Protein AF-A0AA39N1Z7-F1 (afdb_monomer)

Organism: NCBI:txid47425

Structure (mmCIF, N/CA/C/O backbone):
data_AF-A0AA39N1Z7-F1
#
_entry.id   AF-A0AA39N1Z7-F1
#
loop_
_atom_site.group_PDB
_atom_site.id
_atom_site.type_symbol
_atom_site.label_atom_id
_atom_site.label_alt_id
_atom_site.label_comp_id
_atom_site.label_asym_id
_atom_site.label_entity_id
_atom_site.label_seq_id
_atom_site.pdbx_PDB_ins_code
_atom_site.Cartn_x
_atom_site.Cartn_y
_atom_site.Cartn_z
_atom_site.occupancy
_atom_site.B_iso_or_equiv
_atom_site.auth_seq_id
_atom_site.auth_comp_id
_atom_site.auth_asym_id
_atom_site.auth_atom_id
_atom_site.pdbx_PDB_model_num
ATOM 1 N N . MET A 1 1 ? 18.875 -8.857 -29.487 1.00 33.03 1 MET A N 1
ATOM 2 C CA . MET A 1 1 ? 17.764 -9.608 -28.871 1.00 33.03 1 MET A CA 1
ATOM 3 C C . MET A 1 1 ? 18.348 -10.721 -28.016 1.00 33.03 1 MET A C 1
ATOM 5 O O . MET A 1 1 ? 18.417 -11.853 -28.466 1.00 33.03 1 MET A O 1
ATOM 9 N N . ALA A 1 2 ? 18.874 -10.382 -26.838 1.00 28.55 2 ALA A N 1
ATOM 10 C CA . ALA A 1 2 ? 19.361 -11.390 -25.904 1.00 28.55 2 ALA A CA 1
ATOM 11 C C . ALA A 1 2 ? 18.215 -11.723 -24.946 1.00 28.55 2 ALA A C 1
ATOM 13 O O . ALA A 1 2 ? 17.917 -10.943 -24.041 1.00 28.55 2 ALA A O 1
ATOM 14 N N . GLU A 1 3 ? 17.553 -12.851 -25.197 1.00 41.84 3 GLU A N 1
ATOM 15 C CA . GLU A 1 3 ? 16.770 -13.561 -24.191 1.00 41.84 3 GLU A CA 1
ATOM 16 C C . GLU A 1 3 ? 17.713 -13.911 -23.042 1.00 41.84 3 GLU A C 1
ATOM 18 O O . GLU A 1 3 ? 18.564 -14.792 -23.145 1.00 41.84 3 GLU A O 1
ATOM 23 N N . ILE A 1 4 ? 17.610 -13.157 -21.951 1.00 41.31 4 ILE A N 1
ATOM 24 C CA . ILE A 1 4 ? 18.242 -13.528 -20.695 1.00 41.31 4 ILE A CA 1
ATOM 25 C C . ILE A 1 4 ? 17.250 -14.439 -19.985 1.00 41.31 4 ILE A C 1
ATOM 27 O O . ILE A 1 4 ? 16.381 -13.990 -19.240 1.00 41.31 4 ILE A O 1
ATOM 31 N N . THR A 1 5 ? 17.398 -15.735 -20.233 1.00 45.81 5 THR A N 1
ATOM 32 C CA . THR A 1 5 ? 16.892 -16.802 -19.374 1.00 45.81 5 THR A CA 1
ATOM 33 C C . THR A 1 5 ? 17.619 -16.679 -18.034 1.00 45.81 5 THR A C 1
ATOM 35 O O . THR A 1 5 ? 18.706 -17.221 -17.850 1.00 45.81 5 THR A O 1
ATOM 38 N N . ARG A 1 6 ? 17.084 -15.872 -17.113 1.00 46.34 6 ARG A N 1
ATOM 39 C CA . ARG A 1 6 ? 17.567 -15.796 -15.731 1.00 46.34 6 ARG A CA 1
ATOM 40 C C . ARG A 1 6 ? 16.653 -16.644 -14.866 1.00 46.34 6 ARG A C 1
ATOM 42 O O . ARG A 1 6 ? 15.446 -16.427 -14.833 1.00 46.34 6 ARG A O 1
ATOM 49 N N . GLU A 1 7 ? 17.256 -17.635 -14.223 1.00 40.97 7 GLU A N 1
ATOM 50 C CA . GLU A 1 7 ? 16.636 -18.504 -13.233 1.00 40.97 7 GLU A CA 1
ATOM 51 C C . GLU A 1 7 ? 15.750 -17.699 -12.281 1.00 40.97 7 GLU A C 1
ATOM 53 O O . GLU A 1 7 ? 16.174 -16.725 -11.663 1.00 40.97 7 GLU A O 1
ATOM 58 N N . SER A 1 8 ? 14.493 -18.122 -12.220 1.00 47.16 8 SER A N 1
ATOM 59 C CA . SER A 1 8 ? 13.402 -17.509 -11.479 1.00 47.16 8 SER A CA 1
ATOM 60 C C . SER A 1 8 ? 13.724 -17.413 -9.987 1.00 47.16 8 SER A C 1
ATOM 62 O O . SER A 1 8 ? 13.534 -18.385 -9.246 1.00 47.16 8 SER A O 1
ATOM 64 N N . ASN A 1 9 ? 14.179 -16.244 -9.538 1.00 56.72 9 ASN A N 1
ATOM 65 C CA . ASN A 1 9 ? 14.317 -15.957 -8.118 1.00 56.72 9 ASN A CA 1
ATOM 66 C C . ASN A 1 9 ? 12.926 -15.867 -7.475 1.00 56.72 9 ASN A C 1
ATOM 68 O O . ASN A 1 9 ? 11.928 -15.568 -8.133 1.00 56.72 9 ASN A O 1
ATOM 72 N N . ASN A 1 10 ? 12.841 -16.112 -6.164 1.00 58.62 10 ASN A N 1
ATOM 73 C CA . ASN A 1 10 ? 11.572 -16.049 -5.426 1.00 58.62 10 ASN A CA 1
ATOM 74 C C . ASN A 1 10 ? 10.891 -14.669 -5.564 1.00 58.62 10 ASN A C 1
ATOM 76 O O . ASN A 1 10 ? 9.668 -14.575 -5.597 1.00 58.62 10 ASN A O 1
ATOM 80 N N . VAL A 1 11 ? 11.698 -13.614 -5.728 1.00 59.94 11 VAL A N 1
ATOM 81 C CA . VAL A 1 11 ? 11.235 -12.246 -6.000 1.00 59.94 11 VAL A CA 1
ATOM 82 C C . VAL A 1 11 ? 10.549 -12.147 -7.361 1.00 59.94 11 VAL A C 1
ATOM 84 O O . VAL A 1 11 ? 9.456 -11.604 -7.423 1.00 59.94 11 VAL A O 1
ATOM 87 N N . ASP A 1 12 ? 11.116 -12.728 -8.422 1.00 67.31 12 ASP A N 1
ATOM 88 C CA . ASP A 1 12 ? 10.518 -12.697 -9.766 1.00 67.31 12 ASP A CA 1
ATOM 89 C C . ASP A 1 12 ? 9.203 -13.490 -9.809 1.00 67.31 12 ASP A C 1
ATOM 91 O O . ASP A 1 12 ? 8.242 -13.094 -10.466 1.00 67.31 12 ASP A O 1
ATOM 95 N N . LYS A 1 13 ? 9.127 -14.602 -9.063 1.00 65.62 13 LYS A N 1
ATOM 96 C CA . LYS A 1 13 ? 7.887 -15.381 -8.911 1.00 65.62 13 LYS A CA 1
ATOM 97 C C . LYS A 1 13 ? 6.812 -14.611 -8.150 1.00 65.62 13 LYS A C 1
ATOM 99 O O . LYS A 1 13 ? 5.674 -14.571 -8.611 1.00 65.62 13 LYS A O 1
ATOM 104 N N . ALA A 1 14 ? 7.163 -14.012 -7.011 1.00 65.62 14 ALA A N 1
ATOM 105 C CA . ALA A 1 14 ? 6.242 -13.177 -6.249 1.00 65.62 14 ALA A CA 1
ATOM 106 C C . ALA A 1 14 ? 5.763 -12.003 -7.109 1.00 65.62 14 ALA A C 1
ATOM 108 O O . ALA A 1 14 ? 4.568 -11.827 -7.307 1.00 65.62 14 ALA A O 1
ATOM 109 N N . TRP A 1 15 ? 6.691 -11.270 -7.716 1.00 70.12 15 TRP A N 1
ATOM 110 C CA . TRP A 1 15 ? 6.398 -10.160 -8.608 1.00 70.12 15 TRP A CA 1
ATOM 111 C C . TRP A 1 15 ? 5.370 -10.543 -9.683 1.00 70.12 15 TRP A C 1
ATOM 113 O O . TRP A 1 15 ? 4.284 -9.970 -9.722 1.00 70.12 15 TRP A O 1
ATOM 123 N N . ASN A 1 16 ? 5.625 -11.600 -10.457 1.00 70.44 16 ASN A N 1
ATOM 124 C CA . ASN A 1 16 ? 4.709 -12.044 -11.512 1.00 70.44 16 ASN A CA 1
ATOM 125 C C . ASN A 1 16 ? 3.319 -12.477 -11.006 1.00 70.44 16 ASN A C 1
ATOM 127 O O . ASN A 1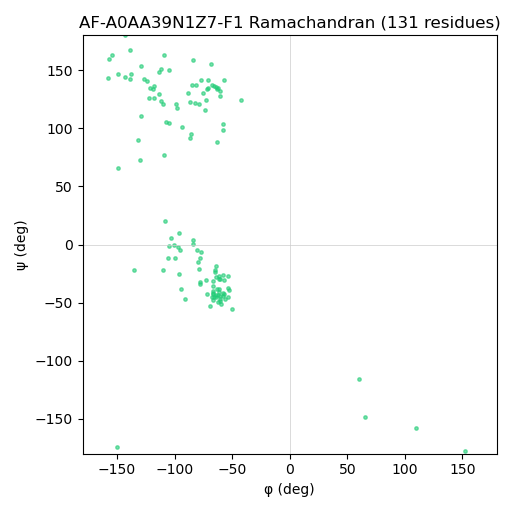 16 ? 2.350 -12.384 -11.754 1.00 70.44 16 ASN A O 1
ATOM 131 N N . ALA A 1 17 ? 3.197 -12.937 -9.758 1.00 68.81 17 ALA A N 1
ATOM 132 C CA . ALA A 1 17 ? 1.907 -13.282 -9.157 1.00 68.81 17 ALA A CA 1
ATOM 133 C C . ALA A 1 17 ? 1.114 -12.053 -8.667 1.00 68.81 17 ALA A C 1
ATOM 135 O O . ALA A 1 17 ? -0.104 -12.140 -8.487 1.00 68.81 17 ALA A O 1
ATOM 136 N N . PHE A 1 18 ? 1.793 -10.927 -8.427 1.00 72.19 18 PHE A N 1
ATOM 137 C CA . PHE A 1 18 ? 1.220 -9.738 -7.796 1.00 72.19 18 PHE A CA 1
ATOM 138 C C . PHE A 1 18 ? 1.056 -8.534 -8.732 1.00 72.19 18 PHE A C 1
ATOM 140 O O . PHE A 1 18 ? 0.215 -7.687 -8.416 1.00 72.19 18 PHE A O 1
ATOM 147 N N . ILE A 1 19 ? 1.789 -8.442 -9.852 1.00 73.75 19 ILE A N 1
ATOM 148 C CA . ILE A 1 19 ? 1.596 -7.344 -10.814 1.00 73.75 19 ILE A CA 1
ATOM 149 C C . ILE A 1 19 ? 0.206 -7.411 -11.438 1.00 73.75 19 ILE A C 1
ATOM 151 O O . ILE A 1 19 ? -0.219 -8.447 -11.953 1.00 73.75 19 ILE A O 1
ATOM 155 N N . VAL A 1 20 ? -0.436 -6.257 -11.526 1.00 72.62 20 VAL A N 1
ATOM 156 C CA . VAL A 1 20 ? -1.526 -5.989 -12.459 1.00 72.62 20 VAL A CA 1
ATOM 157 C C . VAL A 1 20 ? -1.199 -4.734 -13.266 1.00 72.62 20 VAL A C 1
ATOM 159 O O . VAL A 1 20 ? -0.629 -3.779 -12.737 1.00 72.62 20 VAL A O 1
ATOM 162 N N . LYS A 1 21 ? -1.559 -4.714 -14.555 1.00 64.94 21 LYS A N 1
ATOM 163 C CA . LYS A 1 21 ? -1.514 -3.463 -15.322 1.00 64.94 21 LYS A CA 1
ATOM 164 C C . LYS A 1 21 ? -2.507 -2.483 -14.700 1.00 64.94 21 LYS A C 1
ATOM 166 O O . LYS A 1 21 ? -3.632 -2.851 -14.373 1.00 64.94 21 LYS A O 1
ATOM 171 N N . GLU A 1 22 ? -2.045 -1.254 -14.522 1.00 56.69 22 GLU A N 1
ATOM 172 C CA . GLU A 1 22 ? -2.563 -0.256 -13.580 1.00 56.69 22 GLU A CA 1
ATOM 173 C C . GLU A 1 22 ? -4.068 0.049 -13.688 1.00 56.69 22 GLU A C 1
ATOM 175 O O . GLU A 1 22 ? -4.699 0.364 -12.683 1.00 56.69 22 GLU A O 1
ATOM 180 N N . ASN A 1 23 ? -4.669 -0.120 -14.869 1.00 54.06 23 ASN A N 1
ATOM 181 C CA . ASN A 1 23 ? -5.954 0.507 -15.186 1.00 54.06 23 ASN A CA 1
ATOM 182 C C . ASN A 1 23 ? -7.182 -0.412 -15.188 1.00 54.06 23 ASN A C 1
ATOM 184 O O . ASN A 1 23 ? -8.279 0.083 -15.425 1.00 54.06 23 ASN A O 1
ATOM 188 N N . GLU A 1 24 ? -7.055 -1.718 -14.944 1.00 62.75 24 GLU A N 1
ATOM 189 C CA . GLU A 1 24 ? -8.208 -2.617 -15.147 1.00 62.75 24 GLU A CA 1
ATOM 190 C C . GLU A 1 24 ? -8.884 -3.116 -13.868 1.00 62.75 24 GLU A C 1
ATOM 192 O O . GLU A 1 24 ? -9.981 -3.662 -13.951 1.00 62.75 24 GLU A O 1
ATOM 197 N N . LEU A 1 25 ? -8.293 -2.933 -12.679 1.00 75.94 25 LEU A N 1
ATOM 198 C CA . LEU A 1 25 ? -8.819 -3.601 -11.477 1.00 75.94 25 LEU A CA 1
ATOM 199 C C . LEU A 1 25 ? -8.934 -2.742 -10.214 1.00 75.94 25 LEU A C 1
ATOM 201 O O . LEU A 1 25 ? -9.706 -3.108 -9.325 1.00 75.94 25 LEU A O 1
ATOM 205 N N . VAL A 1 26 ? -8.188 -1.641 -10.102 1.00 88.19 26 VAL A N 1
ATOM 206 C CA . VAL A 1 26 ? -8.165 -0.802 -8.896 1.00 88.19 26 VAL A CA 1
ATOM 207 C C . VAL A 1 26 ? -8.555 0.624 -9.255 1.00 88.19 26 VAL A C 1
ATOM 209 O O . VAL A 1 26 ? -7.944 1.235 -10.123 1.00 88.19 26 VAL A O 1
ATOM 212 N N . THR A 1 27 ? -9.551 1.173 -8.565 1.00 91.38 27 THR A N 1
ATOM 213 C CA . THR A 1 27 ? -10.040 2.537 -8.803 1.00 91.38 27 THR A CA 1
ATOM 214 C C . THR A 1 27 ? -9.839 3.381 -7.554 1.00 91.38 27 THR A C 1
ATOM 216 O O . THR A 1 27 ? -10.292 2.999 -6.473 1.00 91.38 27 THR A O 1
ATOM 219 N N . LYS A 1 28 ? -9.161 4.528 -7.685 1.00 93.38 28 LYS A N 1
ATOM 220 C CA . LYS A 1 28 ? -9.088 5.536 -6.618 1.00 93.38 28 LYS A CA 1
ATOM 221 C C . LYS A 1 28 ? -10.485 6.117 -6.388 1.00 93.38 28 LYS A C 1
ATOM 223 O O . LYS A 1 28 ? -11.199 6.400 -7.344 1.00 93.38 28 LYS A O 1
ATOM 228 N N . LEU A 1 29 ? -10.878 6.283 -5.127 1.00 94.56 29 LEU A N 1
ATOM 229 C CA . LEU A 1 29 ? -12.138 6.956 -4.792 1.00 94.56 29 LEU A CA 1
ATOM 230 C C . LEU A 1 29 ? -12.017 8.476 -4.906 1.00 94.56 29 LEU A C 1
ATOM 232 O O . LEU A 1 29 ? -12.985 9.145 -5.248 1.00 94.56 29 LEU A O 1
ATOM 236 N N . GLU A 1 30 ? -10.826 9.000 -4.621 1.00 92.38 30 GLU A N 1
ATOM 237 C CA . GLU A 1 30 ? -10.502 10.421 -4.668 1.00 92.38 30 GLU A CA 1
ATOM 238 C C . GLU A 1 30 ? -9.075 10.615 -5.196 1.00 92.38 30 GLU A C 1
ATOM 240 O O . GLU A 1 30 ? -8.166 9.832 -4.891 1.00 92.38 30 GLU A O 1
ATOM 245 N N . GLU A 1 31 ? -8.873 11.689 -5.961 1.00 90.00 31 GLU A N 1
ATOM 246 C CA . GLU A 1 31 ? -7.553 12.069 -6.480 1.00 90.00 31 GLU A CA 1
ATOM 247 C C . GLU A 1 31 ? -6.642 12.637 -5.391 1.00 90.00 31 GLU A C 1
ATOM 249 O O . GLU A 1 31 ? -5.426 12.474 -5.445 1.00 90.00 31 GLU A O 1
ATOM 254 N N . THR A 1 32 ? -7.211 13.283 -4.373 1.00 93.38 32 THR A N 1
ATOM 255 C CA . THR A 1 32 ? -6.430 13.824 -3.259 1.00 93.38 32 THR A CA 1
ATOM 256 C C . THR A 1 32 ? -5.996 12.686 -2.333 1.00 93.38 32 THR A C 1
ATOM 258 O O . THR A 1 32 ? -6.829 11.876 -1.921 1.00 93.38 32 THR A O 1
ATOM 261 N N . PRO A 1 33 ? -4.707 12.593 -1.968 1.00 93.69 33 PRO A N 1
ATOM 262 C CA . PRO A 1 33 ? -4.261 11.571 -1.034 1.00 93.69 33 PRO A CA 1
ATOM 263 C C . PRO A 1 33 ? -4.754 11.851 0.387 1.00 93.69 33 PRO A C 1
ATOM 265 O O . PRO A 1 33 ? -4.720 12.988 0.856 1.00 93.69 33 PRO A O 1
ATOM 268 N N . LEU A 1 34 ? -5.139 10.792 1.103 1.00 90.75 34 LEU A N 1
ATOM 269 C CA . LEU A 1 34 ? -5.551 10.873 2.510 1.00 90.75 34 LEU A CA 1
ATOM 270 C C . LEU A 1 34 ? -4.348 10.991 3.449 1.00 90.75 34 LEU A C 1
ATOM 272 O O . LEU A 1 34 ? -4.417 11.647 4.484 1.00 90.75 34 LEU A O 1
ATOM 276 N N . PHE A 1 35 ? -3.236 10.352 3.083 1.00 89.00 35 PHE A N 1
ATOM 277 C CA . PHE A 1 35 ? -1.984 10.419 3.829 1.00 89.00 35 PHE A CA 1
ATOM 278 C C . PHE A 1 35 ? -0.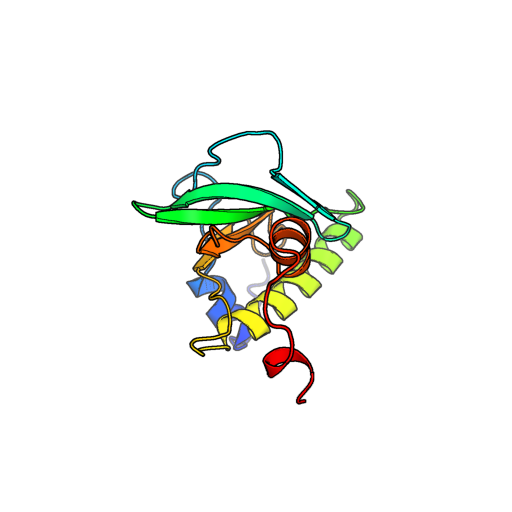807 10.556 2.868 1.00 89.00 35 PHE A C 1
ATOM 280 O O . PHE A 1 35 ? -0.815 9.987 1.778 1.00 89.00 35 PHE A O 1
ATOM 287 N N . GLY A 1 36 ? 0.233 11.274 3.283 1.00 88.31 36 GLY A N 1
ATOM 288 C CA . GLY A 1 36 ? 1.440 11.472 2.488 1.00 88.31 36 GLY A CA 1
ATOM 289 C C . GLY A 1 36 ? 2.697 11.380 3.340 1.00 88.31 36 GLY A C 1
ATOM 290 O O . GLY A 1 36 ? 2.730 11.841 4.478 1.00 88.31 36 GLY A O 1
ATOM 291 N N . GLY A 1 37 ? 3.746 10.791 2.772 1.00 85.88 37 GLY A N 1
ATOM 292 C CA . GLY A 1 37 ? 5.067 10.719 3.385 1.00 85.88 37 GLY A CA 1
ATOM 293 C C . GLY A 1 37 ? 6.184 10.691 2.346 1.00 85.88 37 GLY A C 1
ATOM 294 O O . GLY A 1 37 ? 5.948 10.821 1.140 1.00 85.88 37 GLY A O 1
ATOM 295 N N . GLY A 1 38 ? 7.417 10.502 2.824 1.00 84.25 38 GLY A N 1
ATOM 296 C CA . GLY A 1 38 ? 8.615 10.466 1.974 1.00 84.25 38 GLY A CA 1
ATOM 297 C C . GLY A 1 38 ? 8.659 9.287 0.994 1.00 84.25 38 GLY A C 1
ATOM 298 O O . GLY A 1 38 ? 9.326 9.376 -0.029 1.00 84.25 38 GLY A O 1
ATOM 299 N N . PHE A 1 39 ? 7.919 8.213 1.281 1.00 80.62 39 PHE A N 1
ATOM 300 C CA . PHE A 1 39 ? 7.891 6.987 0.474 1.00 80.62 39 PHE A CA 1
ATOM 301 C C . PHE A 1 39 ? 6.671 6.873 -0.446 1.00 80.62 39 PHE A C 1
ATOM 303 O O . PHE A 1 39 ? 6.532 5.868 -1.139 1.00 80.62 39 PHE A O 1
ATOM 310 N N . GLY A 1 40 ? 5.764 7.852 -0.432 1.00 88.69 40 GLY A N 1
ATOM 311 C CA . GLY A 1 40 ? 4.550 7.772 -1.235 1.00 88.69 40 GLY A CA 1
ATOM 312 C C . GLY A 1 40 ? 3.358 8.535 -0.682 1.00 88.69 40 GLY A C 1
ATOM 313 O O . GLY A 1 40 ? 3.436 9.201 0.355 1.00 88.69 40 GLY A O 1
ATOM 314 N N . ASN A 1 41 ? 2.252 8.407 -1.400 1.00 94.25 41 ASN A N 1
ATOM 315 C CA . ASN A 1 41 ? 0.925 8.860 -1.010 1.00 94.25 41 ASN A CA 1
ATOM 316 C C . ASN A 1 41 ? 0.010 7.650 -0.792 1.00 94.25 41 ASN A C 1
ATOM 318 O O . ASN A 1 41 ? 0.169 6.631 -1.456 1.00 94.25 41 ASN A O 1
ATOM 322 N N . ILE A 1 42 ? -0.950 7.754 0.122 1.00 95.56 42 ILE A N 1
ATOM 323 C CA . ILE A 1 42 ? -1.972 6.732 0.358 1.00 95.56 42 ILE A CA 1
ATOM 324 C C . ILE A 1 42 ? -3.327 7.282 -0.075 1.00 95.56 42 ILE A C 1
ATOM 326 O O . ILE A 1 42 ? -3.789 8.294 0.456 1.00 95.56 42 ILE A O 1
ATOM 330 N N . HIS A 1 43 ? -3.984 6.571 -0.985 1.00 95.88 43 HIS A N 1
ATOM 331 C CA . HIS A 1 43 ? -5.366 6.820 -1.392 1.00 95.88 43 HIS A CA 1
ATOM 332 C C . HIS A 1 43 ? -6.260 5.673 -0.923 1.00 95.88 43 HIS A C 1
ATOM 334 O O . HIS A 1 43 ? -5.811 4.526 -0.828 1.00 95.88 43 HIS A O 1
ATOM 340 N N . LYS A 1 44 ? -7.539 5.964 -0.669 1.00 96.44 44 LYS A N 1
ATOM 341 C CA . LYS A 1 44 ? -8.564 4.922 -0.554 1.00 96.44 44 LYS A CA 1
ATOM 342 C C . LYS A 1 44 ? -9.069 4.588 -1.956 1.00 96.44 44 LYS A C 1
ATOM 344 O O . LYS A 1 44 ? -9.281 5.474 -2.783 1.00 96.44 44 LYS A O 1
ATOM 349 N N . GLY A 1 45 ? -9.245 3.304 -2.224 1.00 95.25 45 GLY A N 1
ATOM 350 C CA . GLY A 1 45 ? -9.720 2.809 -3.506 1.00 95.25 45 GLY A CA 1
ATOM 351 C C . GLY A 1 45 ? -10.639 1.609 -3.368 1.00 95.25 45 GLY A C 1
ATOM 352 O O . GLY A 1 45 ? -10.894 1.124 -2.263 1.00 95.25 45 GLY A O 1
ATOM 353 N N . ILE A 1 46 ? -11.105 1.114 -4.508 1.00 94.38 46 ILE A N 1
ATOM 354 C CA . ILE A 1 46 ? -11.874 -0.122 -4.633 1.00 94.38 46 ILE A CA 1
ATOM 355 C C . ILE A 1 46 ? -11.098 -1.100 -5.514 1.00 94.38 46 ILE A C 1
ATOM 357 O O . ILE A 1 46 ? -10.606 -0.728 -6.575 1.00 94.38 46 ILE A O 1
ATOM 361 N N . TYR A 1 47 ? -11.016 -2.353 -5.069 1.00 91.00 47 TYR A N 1
ATOM 362 C CA . TYR A 1 47 ? -10.534 -3.494 -5.849 1.00 91.00 47 TYR A CA 1
ATOM 363 C C . TYR A 1 47 ? -11.568 -4.620 -5.750 1.00 91.00 47 TYR A C 1
ATOM 365 O O . TYR A 1 47 ? -11.792 -5.189 -4.674 1.00 91.00 47 TYR A O 1
ATOM 373 N N . GLY A 1 48 ? -12.251 -4.908 -6.861 1.00 87.94 48 GLY A N 1
ATOM 374 C CA . GLY A 1 48 ? -13.437 -5.767 -6.860 1.00 87.94 48 GLY A CA 1
ATOM 375 C C . GLY A 1 48 ? -14.542 -5.189 -5.967 1.00 87.94 48 GLY A C 1
ATOM 376 O O . GLY A 1 48 ? -15.045 -4.105 -6.226 1.00 87.94 48 GLY A O 1
ATOM 377 N N . ALA A 1 49 ? -14.901 -5.899 -4.894 1.00 88.69 49 ALA A N 1
ATOM 378 C CA . ALA A 1 49 ? -15.921 -5.476 -3.925 1.00 88.69 49 ALA A CA 1
ATOM 379 C C . ALA A 1 49 ? -15.335 -5.051 -2.561 1.00 88.69 49 ALA A C 1
ATOM 381 O O . ALA A 1 49 ? -16.024 -5.111 -1.544 1.00 88.69 49 ALA A O 1
ATOM 382 N N . ARG A 1 50 ? -14.041 -4.701 -2.499 1.00 92.81 50 ARG A N 1
ATOM 383 C CA . ARG A 1 50 ? -13.339 -4.382 -1.244 1.00 92.81 50 ARG A CA 1
ATOM 384 C C . ARG A 1 50 ? -12.714 -2.997 -1.294 1.00 92.81 50 ARG A C 1
ATOM 386 O O . ARG A 1 50 ? -12.110 -2.633 -2.302 1.00 92.81 50 ARG A O 1
ATOM 393 N N . PHE A 1 51 ? -12.782 -2.278 -0.174 1.00 96.94 51 PHE A N 1
ATOM 394 C CA . PHE A 1 51 ? -11.961 -1.089 0.020 1.00 96.94 51 PHE A CA 1
ATOM 395 C C . PHE A 1 51 ? -10.496 -1.476 0.215 1.00 96.94 51 PHE A C 1
ATOM 397 O O . PHE A 1 51 ? -10.165 -2.387 0.980 1.00 96.94 51 PHE A O 1
ATOM 404 N N . VAL A 1 52 ? -9.622 -0.758 -0.477 1.00 96.56 52 VAL A N 1
ATOM 405 C CA . VAL A 1 52 ? -8.175 -0.964 -0.455 1.00 96.56 52 VAL A CA 1
ATOM 406 C C . VAL A 1 52 ? -7.442 0.340 -0.185 1.00 96.56 52 VAL A C 1
ATOM 408 O O . VAL A 1 52 ? -7.941 1.426 -0.481 1.00 96.56 52 VAL A O 1
ATOM 411 N N . ALA A 1 53 ? -6.248 0.220 0.381 1.00 97.00 53 ALA A N 1
ATOM 412 C CA . ALA A 1 53 ? -5.260 1.280 0.386 1.00 97.00 53 ALA A CA 1
ATOM 413 C C . ALA A 1 53 ? -4.403 1.161 -0.880 1.00 97.00 53 ALA A C 1
ATOM 415 O O . ALA A 1 53 ? -3.892 0.084 -1.194 1.00 97.00 53 ALA A O 1
ATOM 416 N N . ILE A 1 54 ? -4.246 2.274 -1.591 1.00 95.75 54 ILE A N 1
ATOM 417 C CA . ILE A 1 54 ? -3.374 2.413 -2.756 1.00 95.75 54 ILE A CA 1
ATOM 418 C C . ILE A 1 54 ? -2.186 3.260 -2.311 1.00 95.75 54 ILE A C 1
ATOM 420 O O . ILE A 1 54 ? -2.325 4.470 -2.125 1.00 95.75 54 ILE A O 1
ATOM 424 N N . LYS A 1 55 ? -1.028 2.626 -2.108 1.00 94.56 55 LYS A N 1
ATOM 425 C CA . LYS A 1 55 ? 0.235 3.318 -1.837 1.00 94.56 55 LYS A CA 1
ATOM 426 C C . LYS A 1 55 ? 0.880 3.684 -3.164 1.00 94.56 55 LYS A C 1
ATOM 428 O O . LYS A 1 55 ? 1.565 2.857 -3.758 1.00 94.56 55 LYS A O 1
ATOM 433 N N . GLU A 1 56 ? 0.637 4.903 -3.620 1.00 93.06 56 GLU A N 1
ATOM 434 C CA . GLU A 1 56 ? 1.282 5.486 -4.792 1.00 93.06 56 GLU A CA 1
ATOM 435 C C . GLU A 1 56 ? 2.738 5.824 -4.463 1.00 93.06 56 GLU A C 1
ATOM 437 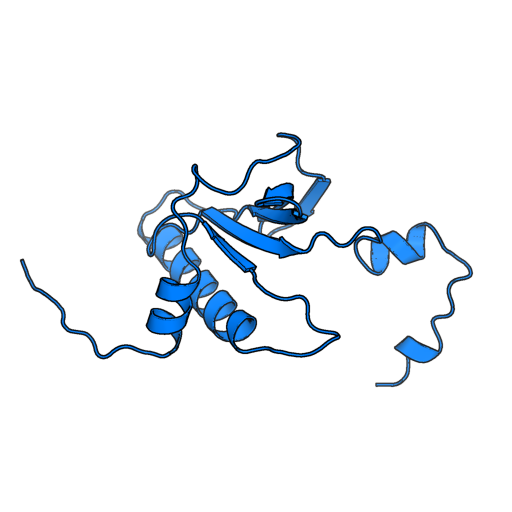O O . GLU A 1 56 ? 3.032 6.514 -3.480 1.00 93.06 56 GLU A O 1
ATOM 442 N N . LEU A 1 57 ? 3.654 5.292 -5.265 1.00 90.44 57 LEU A N 1
ATOM 443 C CA . LEU A 1 57 ? 5.089 5.420 -5.060 1.00 90.44 57 LEU A CA 1
ATOM 444 C C . LEU A 1 57 ? 5.583 6.767 -5.590 1.00 90.44 57 LEU A C 1
ATOM 446 O O . LEU A 1 57 ? 5.210 7.209 -6.672 1.00 90.44 57 LEU A O 1
ATOM 450 N N . LYS A 1 58 ? 6.461 7.424 -4.827 1.00 86.25 58 LYS A N 1
ATOM 451 C CA . LYS A 1 58 ? 7.107 8.672 -5.250 1.00 86.25 58 LYS A CA 1
ATOM 452 C C . LYS A 1 58 ? 8.494 8.389 -5.805 1.00 86.25 58 LYS A C 1
ATOM 454 O O . LYS A 1 58 ? 9.388 7.973 -5.068 1.00 86.25 58 LYS A O 1
ATOM 459 N N . TYR A 1 59 ? 8.694 8.703 -7.078 1.00 77.56 59 TYR A N 1
ATOM 460 C CA . TYR A 1 59 ? 10.020 8.759 -7.678 1.00 77.56 59 TYR A CA 1
ATOM 461 C C . TYR A 1 59 ? 10.662 10.111 -7.367 1.00 77.56 59 TYR A C 1
ATOM 463 O O . TYR A 1 59 ? 10.125 11.163 -7.691 1.00 77.56 59 TYR A O 1
ATOM 471 N N . GLN A 1 60 ? 11.829 10.096 -6.720 1.00 70.69 60 GLN A N 1
ATOM 472 C CA . GLN A 1 60 ? 12.566 11.327 -6.393 1.00 70.69 60 GLN A CA 1
ATOM 473 C C . GLN A 1 60 ? 13.302 11.924 -7.606 1.00 70.69 60 GLN A C 1
ATOM 475 O O . GLN A 1 60 ? 13.906 12.989 -7.508 1.00 70.69 60 GLN A O 1
ATOM 480 N N . THR A 1 61 ? 13.310 11.227 -8.744 1.00 74.50 61 THR A N 1
ATOM 481 C CA . THR A 1 61 ? 13.996 11.648 -9.965 1.00 74.50 61 THR A CA 1
ATOM 482 C C . THR A 1 61 ? 13.386 10.970 -11.188 1.00 74.50 61 THR A C 1
ATOM 484 O O . THR A 1 61 ? 13.057 9.787 -11.156 1.00 74.50 61 THR A O 1
ATOM 487 N N . GLU A 1 62 ? 13.324 11.720 -12.286 1.00 75.56 62 GLU A N 1
ATOM 488 C CA . GLU A 1 62 ? 12.912 11.239 -13.609 1.00 75.56 62 GLU A CA 1
ATOM 489 C C . GLU A 1 62 ? 14.034 10.502 -14.357 1.00 75.56 62 GLU A C 1
ATOM 491 O O . GLU A 1 62 ? 13.827 9.970 -15.444 1.00 75.56 62 GLU A O 1
ATOM 496 N N . SER A 1 63 ? 15.251 10.463 -13.802 1.00 82.88 63 SER A N 1
ATOM 497 C CA . SER A 1 63 ? 16.362 9.764 -14.446 1.00 82.88 63 SER A CA 1
ATOM 498 C C . SER A 1 63 ? 16.123 8.252 -14.470 1.00 82.88 63 SER A C 1
ATOM 500 O O . SER A 1 63 ? 15.771 7.650 -13.453 1.00 82.88 63 SER A O 1
ATOM 502 N N . ASN A 1 64 ? 16.416 7.612 -15.606 1.00 79.50 64 ASN A N 1
ATOM 503 C CA . ASN A 1 64 ? 16.294 6.156 -15.761 1.00 79.50 64 ASN A CA 1
ATOM 504 C C . ASN A 1 64 ? 17.044 5.381 -14.662 1.00 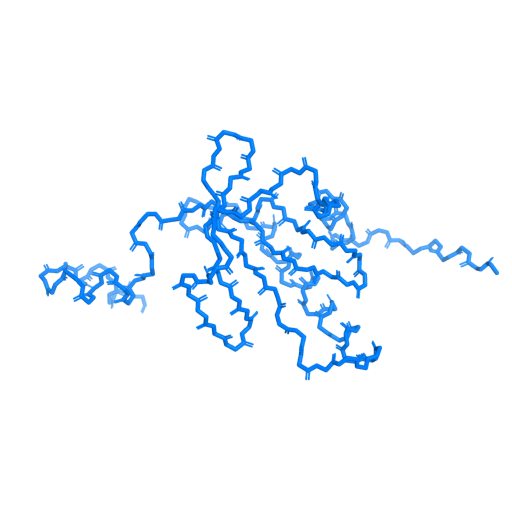79.50 64 ASN A C 1
ATOM 506 O O . ASN A 1 64 ? 16.543 4.384 -14.147 1.00 79.50 64 ASN A O 1
ATOM 510 N N . ASN A 1 65 ? 18.228 5.860 -14.259 1.00 82.88 65 ASN A N 1
ATOM 511 C CA . ASN A 1 65 ? 19.019 5.237 -13.194 1.00 82.88 65 ASN A CA 1
ATOM 512 C C . ASN A 1 65 ? 18.335 5.336 -11.825 1.00 82.88 65 ASN A C 1
ATOM 514 O O . ASN A 1 65 ? 18.368 4.384 -11.046 1.00 82.88 65 ASN A O 1
ATOM 518 N N . GLY A 1 66 ? 17.717 6.477 -11.523 1.00 80.31 66 GLY A N 1
ATOM 519 C CA . GLY A 1 66 ? 17.004 6.659 -10.268 1.00 80.31 66 GLY A CA 1
ATOM 520 C C . GLY A 1 66 ? 15.700 5.869 -10.214 1.00 80.31 66 GLY A C 1
ATOM 521 O O . GLY A 1 66 ? 15.465 5.187 -9.219 1.00 80.31 66 GLY A O 1
ATOM 522 N N . ARG A 1 67 ? 14.915 5.862 -11.301 1.00 81.00 67 ARG A N 1
ATOM 523 C CA . ARG A 1 67 ? 13.721 5.010 -11.426 1.00 81.00 67 ARG A CA 1
ATOM 524 C C . ARG A 1 67 ? 14.057 3.535 -11.222 1.00 81.00 67 ARG A C 1
ATOM 526 O O . ARG A 1 67 ? 13.449 2.882 -10.382 1.00 81.00 67 ARG A O 1
ATOM 533 N N . ARG A 1 68 ? 15.117 3.044 -11.875 1.00 83.75 68 ARG A N 1
ATOM 534 C CA . ARG A 1 68 ? 15.599 1.667 -11.697 1.00 83.75 68 ARG A CA 1
ATOM 535 C C . ARG A 1 68 ? 15.958 1.350 -10.245 1.00 83.75 68 ARG A C 1
ATOM 537 O O . ARG A 1 68 ? 15.579 0.300 -9.740 1.00 83.75 68 ARG A O 1
ATOM 544 N N . LYS A 1 69 ? 16.665 2.255 -9.563 1.00 85.06 69 LYS A N 1
ATOM 545 C CA . LYS A 1 69 ? 17.048 2.063 -8.157 1.00 85.06 69 LYS A CA 1
ATOM 546 C C . LYS A 1 69 ? 15.825 1.985 -7.238 1.00 85.06 69 LYS A C 1
ATOM 548 O O . LYS A 1 69 ? 15.816 1.189 -6.304 1.00 85.06 69 LYS A O 1
ATOM 553 N N . ILE A 1 70 ? 14.796 2.791 -7.501 1.00 83.25 70 ILE A N 1
ATOM 554 C CA . ILE A 1 70 ? 13.526 2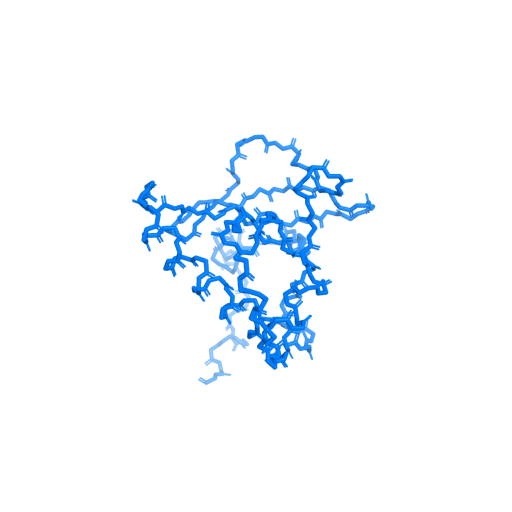.718 -6.770 1.00 83.25 70 ILE A CA 1
ATOM 555 C C . ILE A 1 70 ? 12.802 1.403 -7.075 1.00 83.25 70 ILE A C 1
ATOM 557 O O . ILE A 1 70 ? 12.390 0.731 -6.135 1.00 83.25 70 ILE A O 1
ATOM 561 N N . ALA A 1 71 ? 12.722 0.983 -8.340 1.00 87.25 71 ALA A N 1
ATOM 562 C CA . ALA A 1 71 ? 12.121 -0.298 -8.713 1.00 87.25 71 ALA A CA 1
ATOM 563 C C . ALA A 1 71 ? 12.799 -1.484 -7.997 1.00 87.25 71 ALA A C 1
ATOM 565 O O . ALA A 1 71 ? 12.124 -2.340 -7.435 1.00 87.25 71 ALA A O 1
ATOM 566 N N . GLU A 1 72 ? 14.133 -1.494 -7.909 1.00 88.44 72 GLU A N 1
ATOM 567 C CA . GLU A 1 72 ? 14.888 -2.515 -7.165 1.00 88.44 72 GLU A CA 1
ATOM 568 C C . GLU A 1 72 ? 14.549 -2.530 -5.660 1.00 88.44 72 GLU A C 1
ATOM 570 O O . GLU A 1 72 ? 14.432 -3.602 -5.057 1.00 88.44 72 GLU A O 1
ATOM 575 N N . LEU A 1 73 ? 14.346 -1.359 -5.042 1.00 88.38 73 LEU A N 1
ATOM 576 C CA . LEU A 1 73 ? 13.895 -1.263 -3.648 1.00 88.38 73 LEU A CA 1
ATOM 577 C C . LEU A 1 73 ? 12.467 -1.786 -3.478 1.00 88.38 73 LEU A C 1
ATOM 579 O O . LEU A 1 73 ? 12.203 -2.538 -2.538 1.00 88.38 73 LEU A O 1
ATOM 583 N N . VAL A 1 74 ? 11.573 -1.444 -4.407 1.00 89.06 74 VAL A N 1
ATOM 584 C CA . VAL A 1 74 ? 10.188 -1.926 -4.412 1.00 89.06 74 VAL A CA 1
ATOM 585 C C . VAL A 1 74 ? 10.152 -3.443 -4.571 1.00 89.06 74 VAL A C 1
ATOM 587 O O . VAL A 1 74 ? 9.454 -4.104 -3.812 1.00 89.06 74 VAL A O 1
ATOM 590 N N . HIS A 1 75 ? 10.953 -4.032 -5.460 1.00 89.38 75 HIS A N 1
ATOM 591 C CA . HIS A 1 75 ? 11.051 -5.490 -5.597 1.00 89.38 75 HIS A CA 1
ATOM 592 C C . HIS A 1 75 ? 11.461 -6.177 -4.299 1.00 89.38 75 HIS A C 1
ATOM 594 O O . HIS A 1 75 ? 10.899 -7.212 -3.937 1.00 89.38 75 HIS A O 1
ATOM 600 N N . LYS A 1 76 ? 12.415 -5.596 -3.567 1.00 89.69 76 LYS A N 1
ATOM 601 C CA . LYS A 1 76 ? 12.828 -6.127 -2.266 1.00 89.69 76 LYS A CA 1
ATOM 602 C C . LYS A 1 76 ? 11.709 -6.016 -1.223 1.00 89.69 76 LYS A C 1
ATOM 604 O O . LYS A 1 76 ? 11.500 -6.964 -0.460 1.00 89.69 76 LYS A O 1
ATOM 609 N N . GLU A 1 77 ? 10.996 -4.888 -1.195 1.00 90.88 77 GLU A N 1
ATOM 610 C CA . GLU A 1 77 ? 9.847 -4.665 -0.305 1.00 90.88 77 GLU A CA 1
ATOM 611 C C . GLU A 1 77 ? 8.729 -5.666 -0.619 1.00 90.88 77 GLU A C 1
ATOM 613 O O . GLU A 1 77 ? 8.294 -6.385 0.275 1.00 90.88 77 GLU A O 1
ATOM 618 N N . VAL A 1 78 ? 8.353 -5.811 -1.891 1.00 90.75 78 VAL A N 1
ATOM 619 C CA . VAL A 1 78 ? 7.344 -6.765 -2.373 1.00 90.75 78 VAL A CA 1
ATOM 620 C C . VAL A 1 78 ? 7.743 -8.202 -2.063 1.00 90.75 78 VAL A C 1
ATOM 622 O O . VAL A 1 78 ? 6.927 -8.954 -1.538 1.00 90.75 78 VAL A O 1
ATOM 625 N N . GLY A 1 79 ? 8.989 -8.598 -2.332 1.00 89.44 79 GLY A N 1
ATOM 626 C CA . GLY A 1 79 ? 9.470 -9.951 -2.045 1.00 89.44 79 GLY A CA 1
ATOM 627 C C . GLY A 1 79 ? 9.408 -10.289 -0.555 1.00 89.44 79 GLY A C 1
ATOM 628 O O . GLY A 1 79 ? 8.980 -11.378 -0.182 1.00 89.44 79 GLY A O 1
ATOM 629 N N . THR A 1 80 ? 9.762 -9.334 0.308 1.00 92.19 80 THR A N 1
ATOM 630 C CA . THR A 1 80 ? 9.645 -9.513 1.761 1.00 92.19 80 THR A CA 1
ATOM 631 C C . THR A 1 80 ? 8.179 -9.551 2.180 1.00 92.19 80 THR A C 1
ATOM 633 O O . THR A 1 80 ? 7.742 -10.508 2.811 1.00 92.19 80 THR A O 1
ATOM 636 N N . TRP A 1 81 ? 7.397 -8.546 1.793 1.00 93.88 81 TRP A N 1
ATOM 637 C CA . TRP A 1 81 ? 6.017 -8.363 2.230 1.00 93.88 81 TRP A CA 1
ATOM 638 C C . TRP A 1 81 ? 5.099 -9.500 1.761 1.00 93.88 81 TRP A C 1
ATOM 640 O O . TRP A 1 81 ? 4.339 -10.040 2.559 1.00 93.88 81 TRP A O 1
ATOM 650 N N . SER A 1 82 ? 5.220 -9.935 0.506 1.00 89.38 82 SER A N 1
ATOM 651 C CA . SER A 1 82 ? 4.441 -11.058 -0.041 1.00 89.38 82 SER A CA 1
ATOM 652 C C . SER A 1 82 ? 4.746 -12.403 0.625 1.00 89.38 82 SER A C 1
ATOM 654 O O . SER A 1 82 ? 3.897 -13.291 0.613 1.00 89.38 82 SER A O 1
ATOM 656 N N . SER A 1 83 ? 5.930 -12.561 1.227 1.00 89.50 83 SER A N 1
ATOM 657 C CA . SER A 1 83 ? 6.293 -13.782 1.956 1.00 89.50 83 SER A CA 1
ATOM 658 C C . SER A 1 83 ? 5.694 -13.856 3.366 1.00 89.50 83 SER A C 1
ATOM 660 O O . SER A 1 83 ? 5.687 -14.924 3.979 1.00 89.50 83 SER A O 1
ATOM 662 N N . LEU A 1 84 ? 5.186 -12.738 3.897 1.00 92.06 84 LEU A N 1
ATOM 663 C CA . LEU A 1 84 ? 4.630 -12.669 5.244 1.00 92.06 84 LEU A CA 1
ATOM 664 C C . LEU A 1 84 ? 3.152 -13.072 5.241 1.00 92.06 84 LEU A C 1
ATOM 666 O O . LEU A 1 84 ? 2.319 -12.443 4.593 1.00 92.06 84 LEU A O 1
ATOM 670 N N . SER A 1 85 ? 2.811 -14.085 6.037 1.00 93.00 85 SER A N 1
ATOM 671 C CA . SER A 1 85 ? 1.433 -14.547 6.225 1.00 93.00 85 SER A CA 1
ATOM 672 C C . SER A 1 85 ? 1.128 -14.701 7.712 1.00 93.00 85 SER A C 1
ATOM 674 O O . SER A 1 85 ? 1.351 -15.756 8.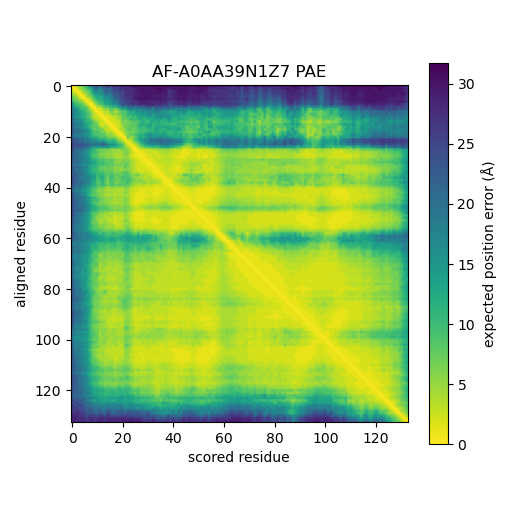305 1.00 93.00 85 SER A O 1
ATOM 676 N N . HIS A 1 86 ? 0.628 -13.632 8.334 1.00 94.81 86 HIS A N 1
ATOM 677 C CA . HIS A 1 86 ? 0.271 -13.617 9.751 1.00 94.81 86 HIS A CA 1
ATOM 678 C C . HIS A 1 86 ? -0.891 -12.654 10.021 1.00 94.81 86 HIS A C 1
ATOM 680 O O . HIS A 1 86 ? -0.975 -11.598 9.406 1.00 94.81 86 HIS A O 1
ATOM 686 N N . LYS A 1 87 ? -1.755 -12.972 10.997 1.00 94.38 87 LYS A N 1
ATOM 687 C CA . LYS A 1 87 ? -2.973 -12.194 11.311 1.00 94.38 87 LYS A CA 1
ATOM 688 C C . LYS A 1 87 ? -2.734 -10.717 11.667 1.00 94.38 87 LYS A C 1
ATOM 690 O O . LYS A 1 87 ? -3.627 -9.903 11.484 1.00 94.38 87 LYS A O 1
ATOM 695 N N . ASN A 1 88 ? -1.545 -10.388 12.175 1.00 93.62 88 ASN A N 1
ATOM 696 C CA . ASN A 1 88 ? -1.172 -9.027 12.586 1.00 93.62 88 ASN A CA 1
ATOM 697 C C . ASN A 1 88 ? -0.249 -8.327 11.575 1.00 93.62 88 ASN A C 1
ATOM 699 O O . ASN A 1 88 ? 0.263 -7.250 11.862 1.00 93.62 88 ASN A O 1
ATOM 703 N N . VAL A 1 89 ? 0.015 -8.947 10.422 1.00 94.56 89 VAL A N 1
ATOM 704 C CA . VAL A 1 89 ? 0.767 -8.327 9.330 1.00 94.56 89 VAL A CA 1
ATOM 705 C C . VAL A 1 89 ? -0.217 -8.063 8.203 1.00 94.56 89 VAL A C 1
ATOM 707 O O . VAL A 1 89 ? -0.874 -8.979 7.715 1.00 94.56 89 VAL A O 1
ATOM 710 N N . LEU A 1 90 ? -0.344 -6.798 7.806 1.00 95.25 90 LEU A N 1
ATOM 711 C CA . LEU A 1 90 ? -1.220 -6.414 6.706 1.00 95.25 90 LEU A CA 1
ATOM 712 C C . LEU A 1 90 ? -0.767 -7.128 5.429 1.00 95.25 90 LEU A C 1
ATOM 714 O O . LEU A 1 90 ? 0.419 -7.115 5.128 1.00 95.25 90 LEU A O 1
ATOM 718 N N . ALA A 1 91 ? -1.676 -7.739 4.677 1.00 94.44 91 ALA A N 1
ATOM 719 C CA . ALA A 1 91 ? -1.311 -8.441 3.450 1.00 94.44 91 ALA A CA 1
ATOM 720 C C . ALA A 1 91 ? -1.044 -7.466 2.291 1.00 94.44 91 ALA A C 1
ATOM 722 O O . ALA A 1 91 ? -1.789 -6.499 2.104 1.00 94.44 91 ALA A O 1
ATOM 723 N N . LEU A 1 92 ? -0.039 -7.770 1.467 1.00 94.31 92 LEU A N 1
ATOM 724 C CA . LEU A 1 92 ? 0.098 -7.185 0.135 1.00 94.31 92 LEU A CA 1
ATOM 725 C C . LEU A 1 92 ? -0.859 -7.917 -0.813 1.00 94.31 92 LEU A C 1
ATOM 727 O O . LEU A 1 92 ? -0.777 -9.134 -0.963 1.00 94.31 92 LEU A O 1
ATOM 731 N N . LEU A 1 93 ? -1.785 -7.190 -1.436 1.00 91.88 93 LEU A N 1
ATOM 732 C CA . LEU A 1 93 ? -2.758 -7.768 -2.361 1.00 91.88 93 LEU A CA 1
ATOM 733 C C . LEU A 1 93 ? -2.245 -7.755 -3.789 1.00 91.88 93 LEU A C 1
ATOM 735 O O . LEU A 1 93 ? -2.391 -8.762 -4.472 1.00 91.88 93 LEU A O 1
ATOM 739 N N . ARG A 1 94 ? -1.705 -6.625 -4.253 1.00 90.62 94 ARG A N 1
ATOM 740 C CA . ARG A 1 94 ? -1.246 -6.415 -5.633 1.00 90.62 94 ARG A CA 1
ATOM 741 C C . ARG A 1 94 ? -0.158 -5.350 -5.692 1.00 90.62 94 ARG A C 1
ATOM 743 O O . ARG A 1 94 ? -0.022 -4.542 -4.775 1.00 90.62 94 ARG A O 1
ATOM 750 N N . VAL A 1 95 ? 0.557 -5.334 -6.805 1.00 90.88 95 VAL A N 1
ATOM 751 C CA . VAL A 1 95 ? 1.414 -4.231 -7.237 1.00 90.88 95 VAL A CA 1
ATOM 752 C C . VAL A 1 95 ? 0.901 -3.774 -8.598 1.00 90.88 95 VAL A C 1
ATOM 754 O O . VAL A 1 95 ? 0.593 -4.610 -9.442 1.00 90.88 95 VAL A O 1
ATOM 757 N N . CYS A 1 96 ? 0.772 -2.473 -8.811 1.00 88.88 96 CYS A N 1
ATOM 758 C CA . CYS A 1 96 ? 0.392 -1.909 -10.102 1.00 88.88 96 CYS A CA 1
ATOM 759 C C . CYS A 1 96 ? 1.615 -1.296 -10.791 1.00 88.88 96 CYS A C 1
ATOM 761 O O . CYS A 1 96 ? 2.533 -0.813 -10.122 1.00 88.88 96 CYS A O 1
ATOM 763 N N . GLY A 1 97 ? 1.602 -1.301 -12.122 1.00 86.75 97 GLY A N 1
ATOM 764 C CA . GLY A 1 97 ? 2.666 -0.753 -12.966 1.00 86.75 97 GLY A CA 1
ATOM 765 C C . GLY A 1 97 ? 3.459 -1.841 -13.686 1.00 86.75 97 GLY A C 1
ATOM 766 O O . GLY A 1 97 ? 2.977 -2.963 -13.860 1.00 86.75 97 GLY A O 1
ATOM 767 N N . ASP A 1 98 ? 4.679 -1.504 -14.094 1.00 83.44 98 ASP A N 1
ATOM 768 C CA . ASP A 1 98 ? 5.583 -2.403 -14.816 1.00 83.44 98 ASP A CA 1
ATOM 769 C C . ASP A 1 98 ? 6.767 -2.836 -13.939 1.00 83.44 98 ASP A C 1
ATOM 771 O O . ASP A 1 98 ? 7.092 -2.195 -12.944 1.00 83.44 98 ASP A O 1
ATOM 775 N N . TYR A 1 99 ? 7.471 -3.910 -14.325 1.00 81.75 99 TYR A N 1
ATOM 776 C CA . TYR A 1 99 ? 8.644 -4.416 -13.580 1.00 81.75 99 TYR A CA 1
ATOM 777 C C . TYR A 1 99 ? 9.715 -3.353 -13.330 1.00 81.75 99 TYR A C 1
ATOM 779 O O . TYR A 1 99 ? 10.333 -3.314 -12.276 1.00 81.75 99 TYR A O 1
ATOM 787 N N . TRP A 1 100 ? 9.947 -2.465 -14.291 1.00 84.12 100 TRP A N 1
ATOM 788 C CA . TRP A 1 100 ? 10.953 -1.411 -14.141 1.00 84.12 100 TRP A CA 1
ATOM 789 C C . TRP A 1 100 ? 10.373 -0.067 -13.700 1.00 84.12 100 TRP A C 1
ATOM 791 O O . TRP A 1 100 ? 11.141 0.873 -13.504 1.00 84.12 100 TRP A O 1
ATOM 801 N N . ASP A 1 101 ? 9.052 0.015 -13.543 1.00 84.88 101 ASP A N 1
ATOM 802 C CA . ASP A 1 101 ? 8.333 1.236 -13.185 1.00 84.88 101 ASP A CA 1
ATOM 803 C C . ASP A 1 101 ? 7.068 0.891 -12.362 1.00 84.88 101 ASP A C 1
ATOM 805 O O . ASP A 1 101 ? 5.940 1.030 -12.845 1.00 84.88 101 ASP A O 1
ATOM 809 N N . PRO A 1 102 ? 7.221 0.347 -11.135 1.00 88.12 102 PRO A N 1
ATOM 810 C CA . PRO A 1 102 ? 6.095 0.135 -10.229 1.00 88.12 102 PRO A CA 1
ATOM 811 C C . PRO A 1 102 ? 5.417 1.464 -9.896 1.00 88.12 102 PRO A C 1
ATOM 813 O O . PRO A 1 102 ? 6.067 2.385 -9.405 1.00 88.12 102 PRO A O 1
ATOM 816 N N . SER A 1 103 ? 4.107 1.567 -10.067 1.00 89.50 103 SER A N 1
ATOM 817 C CA . SER A 1 103 ? 3.392 2.807 -9.759 1.00 89.50 103 SER A CA 1
ATOM 818 C C . SER A 1 103 ? 2.803 2.802 -8.352 1.00 89.50 103 SER A C 1
ATOM 820 O O . SER A 1 103 ? 2.832 3.811 -7.642 1.00 89.50 103 SER A O 1
ATOM 822 N N . SER A 1 104 ? 2.285 1.655 -7.905 1.00 92.62 104 SER A N 1
ATOM 823 C CA . SER A 1 104 ? 1.626 1.563 -6.606 1.00 92.62 104 SER A CA 1
ATOM 824 C C . SER A 1 104 ? 1.581 0.156 -6.017 1.00 92.62 104 SER A C 1
ATOM 826 O O . SER A 1 104 ? 1.720 -0.850 -6.707 1.00 92.62 104 SER A O 1
ATOM 828 N N . MET A 1 105 ? 1.379 0.089 -4.702 1.00 93.31 105 MET A N 1
ATOM 829 C CA . MET A 1 105 ? 1.164 -1.151 -3.952 1.00 93.31 105 MET A CA 1
ATOM 830 C C . MET A 1 105 ? -0.212 -1.136 -3.293 1.00 93.31 105 MET A C 1
ATOM 832 O O . MET A 1 105 ? -0.621 -0.126 -2.720 1.00 93.31 105 MET A O 1
ATOM 836 N N . ILE A 1 106 ? -0.918 -2.262 -3.368 1.00 94.25 106 ILE A N 1
ATOM 837 C CA . ILE A 1 106 ? -2.316 -2.388 -2.954 1.00 94.25 106 ILE A CA 1
ATOM 838 C C . ILE A 1 106 ? -2.420 -3.302 -1.739 1.00 94.25 106 ILE A C 1
ATOM 840 O O . ILE A 1 106 ? -1.936 -4.434 -1.768 1.00 94.25 106 ILE A O 1
ATOM 844 N N . SER A 1 107 ? -3.109 -2.851 -0.696 1.00 95.75 107 SER A N 1
ATOM 845 C CA . SER A 1 107 ? -3.388 -3.630 0.517 1.00 95.75 107 SER A CA 1
ATOM 846 C C . SER A 1 107 ? -4.827 -3.399 1.002 1.00 95.75 107 SER A C 1
ATOM 848 O O . SER A 1 107 ? -5.501 -2.497 0.501 1.00 95.75 107 SER A O 1
ATOM 850 N N . PRO A 1 108 ? -5.366 -4.203 1.940 1.00 96.44 108 PRO A N 1
ATOM 851 C CA . PRO A 1 108 ? -6.672 -3.921 2.530 1.00 96.44 108 PRO A CA 1
ATOM 852 C C . PRO A 1 108 ? -6.705 -2.535 3.181 1.00 96.44 108 PRO A C 1
ATOM 854 O O . PRO A 1 108 ? -5.733 -2.113 3.811 1.00 96.44 108 PRO A O 1
ATOM 857 N N . TRP A 1 109 ? -7.830 -1.835 3.052 1.00 96.94 109 TRP A N 1
ATOM 858 C CA . TRP A 1 109 ? -8.029 -0.579 3.765 1.00 96.94 109 TRP A CA 1
ATOM 859 C C . TRP A 1 109 ? -8.242 -0.830 5.264 1.00 96.94 109 TRP A C 1
ATOM 861 O O . TRP A 1 109 ? -9.032 -1.691 5.652 1.00 96.94 109 TRP A O 1
ATOM 871 N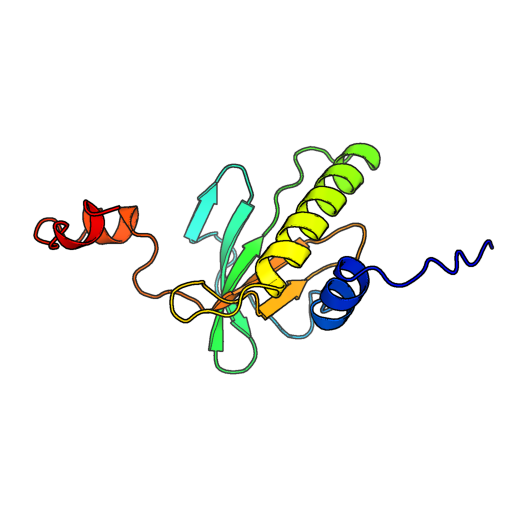 N . MET A 1 110 ? -7.560 -0.049 6.103 1.00 95.69 110 MET A N 1
ATOM 872 C CA . MET A 1 110 ? -7.669 -0.123 7.559 1.00 95.69 110 MET A CA 1
ATOM 873 C C . MET A 1 110 ? -8.494 1.062 8.063 1.00 95.69 110 MET A C 1
ATOM 875 O O . MET A 1 110 ? -7.990 2.180 8.120 1.00 95.69 110 MET A O 1
ATOM 879 N N . GLU A 1 111 ? -9.751 0.821 8.445 1.00 93.50 111 GLU A N 1
ATOM 880 C CA . GLU A 1 111 ? -10.696 1.898 8.803 1.00 93.50 111 GLU A CA 1
ATOM 881 C C . GLU A 1 111 ? -10.239 2.750 9.998 1.00 93.50 111 GLU A C 1
ATOM 883 O O . GLU A 1 111 ? -10.494 3.948 10.032 1.00 93.50 111 GLU A O 1
ATOM 888 N N . ASN A 1 112 ? -9.486 2.166 10.932 1.00 91.75 112 ASN A N 1
ATOM 889 C CA . ASN A 1 112 ? -8.959 2.874 12.105 1.00 91.75 112 ASN A CA 1
ATOM 890 C C . ASN A 1 112 ? -7.648 3.638 11.828 1.00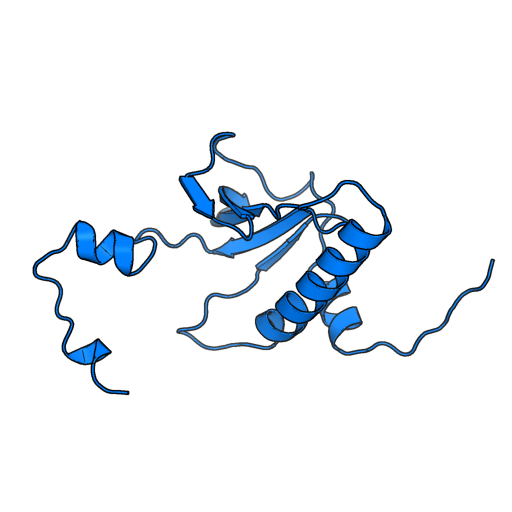 91.75 112 ASN A C 1
ATOM 892 O O . ASN A 1 112 ? -7.084 4.252 12.734 1.00 91.75 112 ASN A O 1
ATOM 896 N N . GLY A 1 113 ? -7.145 3.596 10.591 1.00 90.75 113 GLY A N 1
ATOM 897 C CA . GLY A 1 113 ? -5.920 4.278 10.190 1.00 90.75 113 GLY A CA 1
ATOM 898 C C . GLY A 1 113 ? -4.660 3.741 10.876 1.00 90.75 113 GLY A C 1
ATOM 899 O O . GLY A 1 113 ? -4.524 2.548 11.153 1.00 90.75 113 GLY A O 1
ATOM 900 N N . THR A 1 114 ? -3.693 4.635 11.097 1.00 89.75 114 THR A N 1
ATOM 901 C CA . THR A 1 114 ? -2.429 4.315 11.778 1.00 89.75 114 THR A CA 1
ATOM 902 C C . THR A 1 114 ? -2.583 4.392 13.293 1.00 89.75 114 THR A C 1
ATOM 904 O O . THR A 1 114 ? -3.448 5.108 13.791 1.00 89.75 114 THR A O 1
ATOM 907 N N . ALA A 1 115 ? -1.690 3.735 14.039 1.00 89.56 115 ALA A N 1
ATOM 908 C CA . ALA A 1 115 ? -1.670 3.831 15.500 1.00 89.56 115 ALA A CA 1
ATOM 909 C C . ALA A 1 115 ? -1.611 5.293 15.984 1.00 89.56 115 ALA A C 1
ATOM 911 O O . ALA A 1 115 ? -2.398 5.686 16.836 1.00 89.56 115 ALA A O 1
ATOM 912 N N . ASN A 1 116 ? -0.756 6.125 15.380 1.00 88.06 116 ASN A N 1
ATOM 913 C CA . ASN A 1 116 ? -0.659 7.546 15.731 1.00 88.06 116 ASN A CA 1
ATOM 914 C C . ASN A 1 116 ? -1.982 8.290 15.500 1.00 88.06 116 ASN A C 1
ATOM 916 O O . ASN A 1 116 ? -2.417 9.056 16.357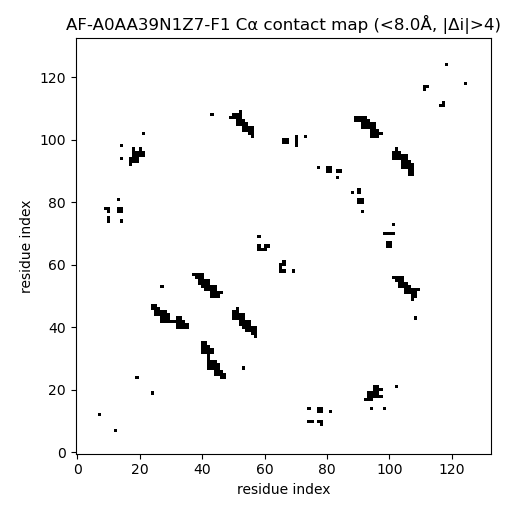 1.00 88.06 116 ASN A O 1
ATOM 920 N N . HIS A 1 117 ? -2.638 8.050 14.360 1.00 87.38 117 HIS A N 1
ATOM 921 C CA . HIS A 1 117 ? -3.930 8.665 14.058 1.00 87.38 117 HIS A CA 1
ATOM 922 C C . HIS A 1 117 ? -5.014 8.205 15.044 1.00 87.38 117 HIS A C 1
ATOM 924 O O . HIS A 1 117 ? -5.748 9.025 15.599 1.00 87.38 117 HIS A O 1
ATOM 930 N N . TYR A 1 118 ? -5.064 6.906 15.327 1.00 90.50 118 TYR A N 1
ATOM 931 C CA . TYR A 1 118 ? -6.015 6.332 16.269 1.00 90.50 118 TYR A CA 1
ATOM 932 C C . TYR A 1 118 ? -5.842 6.906 17.680 1.00 90.50 118 TYR A C 1
ATOM 934 O O . TYR A 1 118 ? -6.804 7.381 18.277 1.00 90.50 118 TYR A O 1
ATOM 942 N N . LEU A 1 119 ? -4.609 6.952 18.192 1.00 91.06 119 LEU A N 1
ATOM 943 C CA . LEU A 1 119 ? -4.315 7.480 19.528 1.00 91.06 119 LEU A CA 1
ATOM 944 C C . LEU A 1 119 ? -4.583 8.983 19.644 1.00 91.06 119 LEU A C 1
ATOM 946 O O . LEU A 1 119 ? -5.014 9.441 20.697 1.00 91.06 119 LEU A O 1
ATOM 950 N N . SER A 1 120 ? -4.405 9.746 18.561 1.00 88.94 120 SER A N 1
ATOM 951 C CA . SER A 1 120 ? -4.736 11.178 18.560 1.00 88.94 120 SER A CA 1
ATOM 952 C C . SER A 1 120 ? -6.231 11.458 18.762 1.00 88.94 120 SER A C 1
ATOM 954 O O . SER A 1 120 ? -6.591 12.496 19.311 1.00 88.94 120 SER A O 1
ATOM 956 N N . SER A 1 121 ? -7.100 10.526 18.354 1.00 89.50 121 SER A N 1
ATOM 957 C CA . SER A 1 121 ? -8.561 10.628 18.491 1.00 89.50 121 SER A CA 1
ATOM 958 C C . SER A 1 121 ? -9.120 9.850 19.689 1.00 89.50 121 SER A C 1
ATOM 960 O O . SER A 1 121 ? -10.272 10.054 20.066 1.00 89.50 121 SER A O 1
ATOM 962 N N . HIS A 1 122 ? -8.306 9.000 20.323 1.00 90.00 122 HIS A N 1
ATOM 963 C CA . HIS A 1 122 ? -8.689 8.150 21.451 1.00 90.00 122 HIS A CA 1
ATOM 964 C C . HIS A 1 122 ? -7.683 8.302 22.606 1.00 90.00 122 HIS A C 1
ATOM 966 O O . HIS A 1 122 ? -6.916 7.378 22.878 1.00 90.00 122 HIS A O 1
ATOM 972 N N . PRO A 1 123 ? -7.684 9.440 23.329 1.00 87.00 123 PRO A N 1
ATOM 973 C CA . PRO A 1 123 ? -6.693 9.718 24.376 1.00 87.00 123 PRO A CA 1
ATOM 974 C C . PRO A 1 123 ? -6.758 8.750 25.569 1.00 87.00 123 PRO A C 1
ATOM 976 O O . PRO A 1 123 ? -5.792 8.632 26.313 1.00 87.00 123 PRO A O 1
ATOM 979 N N . ASN A 1 124 ? -7.877 8.037 25.733 1.00 89.69 124 ASN A N 1
ATOM 980 C CA . ASN A 1 124 ? -8.078 7.035 26.784 1.00 89.69 124 ASN A CA 1
ATOM 981 C C . ASN A 1 124 ? -7.791 5.598 26.311 1.00 89.69 124 ASN A C 1
ATOM 983 O O . ASN A 1 124 ? -8.166 4.648 26.996 1.00 89.69 124 ASN A O 1
ATOM 987 N N . ALA A 1 125 ? -7.213 5.415 25.119 1.00 86.38 125 ALA A N 1
ATOM 988 C CA . ALA A 1 125 ? -6.850 4.091 24.631 1.00 86.38 125 ALA A CA 1
ATOM 989 C C . ALA A 1 125 ? -5.807 3.442 25.556 1.00 86.38 125 ALA A C 1
ATOM 991 O O . ALA A 1 125 ? -4.830 4.077 25.952 1.00 86.38 125 ALA A O 1
ATOM 992 N N . ASP A 1 126 ? -6.012 2.167 25.884 1.00 84.25 126 ASP A N 1
ATOM 993 C CA . ASP A 1 126 ? -5.085 1.413 26.722 1.00 84.25 126 ASP A CA 1
ATOM 994 C C . ASP A 1 126 ? -3.810 1.064 25.939 1.00 84.25 126 ASP A C 1
ATOM 996 O O . ASP A 1 126 ? -3.837 0.328 24.951 1.00 84.25 126 ASP A O 1
ATOM 1000 N N . LEU A 1 127 ? -2.684 1.614 26.393 1.00 79.94 127 LEU A N 1
ATOM 1001 C CA . LEU A 1 127 ? -1.359 1.395 25.814 1.00 79.94 127 LEU A CA 1
ATOM 1002 C C . LEU A 1 127 ? -0.569 0.290 26.528 1.00 79.94 127 LEU A C 1
ATOM 1004 O O . LEU A 1 127 ? 0.524 -0.055 26.078 1.00 79.94 127 LEU A O 1
ATOM 1008 N N . SER A 1 128 ? -1.091 -0.270 27.623 1.00 79.06 128 SER A N 1
ATOM 1009 C CA . SER A 1 128 ? -0.364 -1.226 28.471 1.00 79.06 128 SER A CA 1
ATOM 1010 C C . SER A 1 128 ? 0.046 -2.501 27.725 1.00 79.06 128 SER A C 1
ATOM 1012 O O . SER A 1 128 ? 1.101 -3.069 27.994 1.00 79.06 128 SER A O 1
ATOM 1014 N N . ALA A 1 129 ? -0.733 -2.907 26.719 1.00 67.81 129 ALA A N 1
ATOM 1015 C CA . ALA A 1 129 ? -0.427 -4.045 25.856 1.00 67.81 129 ALA A CA 1
ATOM 1016 C C . ALA A 1 129 ? 0.634 -3.751 24.772 1.00 67.81 129 ALA A C 1
ATOM 1018 O O . ALA A 1 129 ? 1.107 -4.682 24.124 1.00 67.81 129 ALA A O 1
ATOM 1019 N N . ILE A 1 130 ? 0.999 -2.482 24.548 1.00 64.31 130 ILE A N 1
ATOM 1020 C CA . ILE A 1 130 ? 1.968 -2.059 23.519 1.00 64.31 130 ILE A CA 1
ATOM 1021 C C . ILE A 1 130 ? 3.377 -1.894 24.116 1.00 64.31 130 ILE A C 1
ATOM 1023 O O . ILE A 1 130 ? 4.363 -2.055 23.403 1.00 64.31 130 ILE A O 1
ATOM 1027 N N . SER A 1 131 ? 3.503 -1.628 25.422 1.00 53.53 131 SER A N 1
ATOM 1028 C CA . SER A 1 131 ? 4.800 -1.403 26.085 1.00 53.53 131 SER A CA 1
ATOM 1029 C C . SER A 1 131 ? 5.543 -2.676 26.516 1.00 53.53 131 SER A C 1
ATOM 1031 O O . SER A 1 131 ? 6.568 -2.573 27.184 1.00 53.53 131 SER A O 1
ATOM 1033 N N . ALA A 1 132 ? 5.028 -3.865 26.195 1.00 42.12 132 ALA A N 1
ATOM 1034 C CA . ALA A 1 132 ? 5.632 -5.146 26.560 1.00 42.12 132 ALA A CA 1
ATOM 1035 C C . ALA A 1 132 ? 6.214 -5.845 25.319 1.00 42.12 132 ALA A C 1
ATOM 1037 O O . ALA A 1 132 ? 5.605 -6.767 24.775 1.00 42.12 132 ALA A O 1
ATOM 1038 N N . ALA A 1 133 ? 7.379 -5.385 24.861 1.00 39.53 133 ALA A N 1
ATOM 1039 C CA . ALA A 1 133 ? 8.229 -6.077 23.891 1.00 39.53 133 ALA A CA 1
ATOM 1040 C C . ALA A 1 133 ? 9.703 -5.789 24.191 1.00 39.53 133 ALA A C 1
ATOM 1042 O O . ALA A 1 133 ? 10.019 -4.607 24.457 1.00 39.53 133 ALA A O 1
#

InterPro domains:
  IPR000719 Protein kinase domain [PS50011] (28-133)
  IPR001245 Serine-threonine/tyrosine-protein kinase, catalytic domain [PF07714] (36-123)
  IPR011009 Protein kinase-like domain superfamily [SSF56112] (33-123)

Radius of gyration: 17.13 Å; Cα contacts (8 Å, |Δi|>4): 184; chains: 1; bounding box: 35×32×57 Å

Secondary structure (DSSP, 8-state):
---------HHHHHHHHHEE-TTSSEEES-SS-SEEETTEEEEEEEETTEEEEEEEEPPS--SHHHHHHHHHHHHHHHHHHHH---TTSPPP-EEEEETTEEEEEEEE--TT--HHHHHHH-TT---TTTS--

Solvent-accessible surface area (backbone atoms only — not comparable to full-atom values): 7943 Å² total; per-residue (Å²): 138,82,83,77,87,64,83,81,45,73,45,59,54,47,47,70,75,28,55,38,68,60,82,80,60,57,44,71,75,49,90,68,60,80,43,78,57,92,75,24,34,34,26,54,24,38,43,86,95,40,61,20,30,37,37,36,54,60,75,96,44,92,47,71,70,51,35,43,54,49,25,55,51,48,48,53,49,49,39,53,47,63,70,57,85,50,98,90,52,85,52,63,69,37,33,26,39,44,88,65,51,58,44,30,41,31,26,70,50,59,94,67,64,49,71,69,60,39,45,74,77,37,83,84,62,85,56,77,83,73,75,73,124

Foldseek 3Di:
DDPPPDPDDLLNVLQVVFEDAAPDFKAFPDPDFPDDDPQAGWTWIDGPHAIKIKGFGDQPDPDLVSLQVNLVVVSVVSSVQCVDDDPPRWHFRHWYDDSSHTGTTITGDDPCPDPVSNCVVVVPDDCVVVPPD

Nearest PDB structures (foldseek):
  3u6i-assembly1_A  TM=7.007E-01  e=1.530E-05  Homo sapiens
  3u6h-assembly1_A  TM=7.016E-01  e=2.210E-05  Homo sapiens
  3efj-assembly1_A  TM=7.341E-01  e=5.546E-05  Homo sapiens
  8ovz-assembly2_B  TM=7.460E-01  e=1.309E-04  Homo sapiens
  6vc0-assembly2_B  TM=7.578E-01  e=2.137E-04  Equus caballus

pLDDT: mean 82.11, std 15.65, range [28.55, 97.0]

Sequence (133 aa):
MAEITRESNNVDKAWNAFIVKENELVTKLEETPLFGGGFGNIHKGIYGARFVAIKELKYQTESNNGRRKIAELVHKEVGTWSSLSHKNVLALLRVCGDYWDPSSMISPWMENGTANHYLSSHPNADLSAISAA

Mean predicted aligned error: 8.4 Å